Protein AF-A0A6J4J8Y8-F1 (afdb_monomer)

Solvent-accessible surface area (backbone atoms only — not comparable to full-atom values): 6123 Å² total; per-residue (Å²): 109,47,77,50,76,85,83,74,79,89,64,94,52,96,82,31,62,37,50,40,66,82,70,38,44,69,46,72,51,86,62,72,49,64,76,46,83,64,49,85,88,42,81,83,24,36,47,66,31,26,25,49,30,34,29,74,85,71,51,74,49,78,45,70,42,66,52,73,63,73,82,75,74,80,73,89,61,92,67,90,67,83,88,74,90,79,86,78,87,80,89,130

Organism: NCBI:txid1672391

pLDDT: mean 79.98, std 20.18, range [32.97, 98.38]

InterPro domains:
  IPR060136 SPM domain [PF26745] (2-68)

Nearest PDB structures (foldseek):
  3gyx-assembly6_L  TM=3.336E-01  e=4.373E+00  Megalodesulfovibrio gigas
  2baf-assembly1_A  TM=1.993E-01  e=9.244E+00  Bos taurus

Mean predicted aligned error: 11.39 Å

Structure (mmCIF, N/CA/C/O backbone):
data_AF-A0A6J4J8Y8-F1
#
_entry.id   AF-A0A6J4J8Y8-F1
#
loop_
_atom_site.group_PDB
_atom_site.id
_atom_site.type_symbol
_atom_site.label_atom_id
_atom_site.label_alt_id
_atom_site.label_comp_id
_atom_site.label_asym_id
_atom_site.label_entity_id
_atom_site.label_seq_id
_atom_site.pdbx_PDB_ins_code
_atom_site.Cartn_x
_atom_site.Cartn_y
_atom_site.Cartn_z
_atom_site.occupancy
_atom_site.B_iso_or_equiv
_atom_site.auth_seq_id
_atom_site.auth_comp_id
_atom_site.auth_asym_id
_atom_site.auth_atom_id
_atom_site.pdbx_PDB_model_num
ATOM 1 N N . MET A 1 1 ? -10.732 0.263 -4.360 1.00 93.00 1 MET A N 1
ATOM 2 C CA . MET A 1 1 ? -10.356 -1.161 -4.203 1.00 93.00 1 MET A CA 1
ATOM 3 C C . MET A 1 1 ? -8.862 -1.229 -3.942 1.00 93.00 1 MET A C 1
ATOM 5 O O . MET A 1 1 ? -8.205 -0.212 -4.117 1.00 93.00 1 MET A O 1
ATOM 9 N N . VAL A 1 2 ? -8.350 -2.380 -3.515 1.00 96.25 2 VAL A N 1
ATOM 10 C CA . VAL A 1 2 ? -6.913 -2.668 -3.439 1.00 96.25 2 VAL A CA 1
ATOM 11 C C . VAL A 1 2 ? -6.620 -3.906 -4.280 1.00 96.25 2 VAL A C 1
ATOM 13 O O . VAL A 1 2 ? -7.403 -4.860 -4.255 1.00 96.25 2 VAL A O 1
ATOM 16 N N . TRP A 1 3 ? -5.533 -3.861 -5.041 1.00 97.38 3 TRP A N 1
ATOM 17 C CA . TRP A 1 3 ? -5.036 -4.977 -5.837 1.00 97.38 3 TRP A CA 1
ATOM 18 C C . TRP A 1 3 ? -3.810 -5.568 -5.151 1.00 97.38 3 TRP A C 1
ATOM 20 O O . TRP A 1 3 ? -2.943 -4.828 -4.689 1.00 97.38 3 TRP A O 1
ATOM 30 N N . ASN A 1 4 ? -3.771 -6.891 -5.055 1.00 96.56 4 ASN A N 1
ATOM 31 C CA . ASN A 1 4 ? -2.578 -7.634 -4.690 1.00 96.56 4 ASN A CA 1
ATOM 32 C C . ASN A 1 4 ? -2.341 -8.690 -5.767 1.00 96.56 4 ASN A C 1
ATOM 34 O O . ASN A 1 4 ? -2.975 -9.745 -5.708 1.00 96.56 4 ASN A O 1
ATOM 38 N N . ASP A 1 5 ? -1.477 -8.359 -6.724 1.00 97.06 5 ASP A N 1
ATOM 39 C CA . ASP A 1 5 ? -0.961 -9.288 -7.726 1.00 97.06 5 ASP A CA 1
ATOM 40 C C . ASP A 1 5 ? -0.182 -10.400 -7.007 1.00 97.06 5 ASP A C 1
ATOM 42 O O . ASP A 1 5 ? 0.847 -10.155 -6.373 1.00 97.06 5 ASP A O 1
ATOM 46 N N . ARG A 1 6 ? -0.731 -11.617 -7.014 1.00 96.44 6 ARG A N 1
ATOM 47 C CA . ARG A 1 6 ? -0.184 -12.745 -6.247 1.00 96.44 6 ARG A CA 1
ATOM 48 C C . ARG A 1 6 ? 0.839 -13.547 -7.027 1.00 96.44 6 ARG A C 1
ATOM 50 O O . ARG A 1 6 ? 1.579 -14.316 -6.411 1.00 96.44 6 ARG A O 1
ATOM 57 N N . ASN A 1 7 ? 0.801 -13.459 -8.350 1.00 96.69 7 ASN A N 1
ATOM 58 C CA . ASN A 1 7 ? 1.652 -14.240 -9.238 1.00 96.69 7 ASN A CA 1
ATOM 59 C C . ASN A 1 7 ? 2.738 -13.373 -9.906 1.00 96.69 7 ASN A C 1
ATOM 61 O O . ASN A 1 7 ? 3.661 -13.937 -10.491 1.00 96.69 7 ASN A O 1
ATOM 65 N N . HIS A 1 8 ? 2.682 -12.051 -9.716 1.00 93.69 8 HIS A N 1
ATOM 66 C CA . HIS A 1 8 ? 3.619 -11.049 -10.214 1.00 93.69 8 HIS A CA 1
ATOM 67 C C . HIS A 1 8 ? 3.678 -10.973 -11.746 1.00 93.69 8 HIS A C 1
ATOM 69 O O . HIS A 1 8 ? 4.744 -10.707 -12.307 1.00 93.69 8 HIS A O 1
ATOM 75 N N . ASP A 1 9 ? 2.562 -11.229 -12.429 1.00 95.38 9 ASP A N 1
ATOM 76 C CA . ASP A 1 9 ? 2.488 -11.176 -13.892 1.00 95.38 9 ASP A CA 1
ATOM 77 C C . ASP A 1 9 ? 2.013 -9.817 -14.440 1.00 95.38 9 ASP A C 1
ATOM 79 O O . ASP A 1 9 ? 2.047 -9.588 -15.654 1.00 95.38 9 ASP A O 1
ATOM 83 N N . GLY A 1 10 ? 1.623 -8.890 -13.558 1.00 94.19 10 GLY A N 1
ATOM 84 C CA . GLY A 1 10 ? 1.154 -7.558 -13.922 1.00 94.19 10 GLY A CA 1
ATOM 85 C C . GLY A 1 10 ? -0.255 -7.530 -14.523 1.00 94.19 10 GLY A C 1
ATOM 86 O O . GLY A 1 10 ? -0.676 -6.484 -15.027 1.00 94.19 10 GLY A O 1
ATOM 87 N N . VAL A 1 11 ? -0.997 -8.637 -14.472 1.00 96.69 11 VAL A N 1
ATOM 88 C CA . VAL A 1 11 ? -2.378 -8.763 -14.940 1.00 96.69 11 VAL A CA 1
ATOM 89 C C . VAL A 1 11 ? -3.296 -8.945 -13.738 1.00 96.69 11 VAL A C 1
ATOM 91 O O . VAL A 1 11 ? -3.057 -9.750 -12.853 1.00 96.69 11 VAL A O 1
ATOM 94 N N . SER A 1 12 ? -4.390 -8.181 -13.688 1.00 96.94 12 SER A N 1
ATOM 95 C CA . SER A 1 12 ? -5.337 -8.326 -12.583 1.00 96.94 12 SER A CA 1
ATOM 96 C C . SER A 1 12 ? -6.228 -9.549 -12.778 1.00 96.94 12 SER A C 1
ATOM 98 O O . SER A 1 12 ? -7.095 -9.560 -13.658 1.00 96.94 12 SER A O 1
ATOM 100 N N . ASP A 1 13 ? -6.062 -10.534 -11.900 1.00 97.88 13 ASP A N 1
ATOM 101 C CA . ASP A 1 13 ? -6.816 -11.781 -11.928 1.00 97.88 13 ASP A CA 1
ATOM 102 C C . ASP A 1 13 ? -7.977 -11.836 -10.921 1.00 97.88 13 ASP A C 1
ATOM 104 O O . ASP A 1 13 ? -8.119 -11.061 -9.960 1.00 97.88 13 ASP A O 1
ATOM 108 N N . LYS A 1 14 ? -8.858 -12.823 -11.122 1.00 97.06 14 LYS A N 1
ATOM 109 C CA . LYS A 1 14 ? -9.974 -13.078 -10.206 1.00 97.06 14 LYS A CA 1
ATOM 110 C C . LYS A 1 14 ? -9.450 -13.432 -8.810 1.00 97.06 14 LYS A C 1
ATOM 112 O O . LYS A 1 14 ? -8.812 -14.457 -8.605 1.00 97.06 14 LYS A O 1
ATOM 117 N N . GLY A 1 15 ? -9.860 -12.643 -7.818 1.00 94.88 15 GLY A N 1
ATOM 118 C CA . GLY A 1 15 ? -9.512 -12.854 -6.407 1.00 94.88 15 GLY A CA 1
ATOM 119 C C . GLY A 1 15 ? -8.326 -12.019 -5.916 1.00 94.88 15 GLY A C 1
ATOM 120 O O . GLY A 1 15 ? -8.035 -12.033 -4.717 1.00 94.88 15 GLY A O 1
ATOM 121 N N . GLU A 1 16 ? -7.691 -11.257 -6.805 1.00 97.88 16 GLU A N 1
ATOM 122 C CA . GLU A 1 16 ? -6.608 -10.331 -6.465 1.00 97.88 16 GLU A CA 1
ATOM 123 C C . GLU A 1 16 ? -7.110 -8.942 -6.068 1.00 97.88 16 GLU A C 1
ATOM 125 O O . GLU A 1 16 ? -6.476 -8.242 -5.276 1.00 97.88 16 GLU A O 1
ATOM 130 N N . LEU A 1 17 ? -8.280 -8.555 -6.582 1.00 98.06 17 LEU A N 1
ATOM 131 C CA . LEU A 1 17 ? -8.970 -7.331 -6.197 1.00 98.06 17 LEU A CA 1
ATOM 132 C C . LEU A 1 17 ? -9.836 -7.546 -4.959 1.00 98.06 17 LEU A C 1
ATOM 134 O O . LEU A 1 17 ? -10.637 -8.481 -4.872 1.00 98.06 17 LEU A O 1
ATOM 138 N N . ARG A 1 18 ? -9.717 -6.618 -4.010 1.00 97.62 18 ARG A N 1
ATOM 139 C CA . ARG A 1 18 ? -10.564 -6.543 -2.816 1.00 97.62 18 ARG A CA 1
ATOM 140 C C . ARG A 1 18 ? -11.168 -5.151 -2.675 1.00 97.62 18 ARG A C 1
ATOM 142 O O . ARG A 1 18 ? -10.539 -4.140 -3.005 1.00 97.62 18 ARG A O 1
ATOM 149 N N . SER A 1 19 ? -12.390 -5.067 -2.145 1.00 97.81 19 SER A N 1
ATOM 150 C CA . SER A 1 19 ? -12.909 -3.777 -1.679 1.00 97.81 19 SER A CA 1
ATOM 151 C C . SER A 1 19 ? -12.043 -3.258 -0.525 1.00 97.81 19 SER A C 1
ATOM 153 O O . SER A 1 19 ? -11.384 -4.034 0.166 1.00 97.81 19 SER A O 1
ATOM 155 N N . LEU A 1 20 ? -12.047 -1.941 -0.300 1.00 97.56 20 LEU A N 1
ATOM 156 C CA . LEU A 1 20 ? -11.303 -1.351 0.819 1.00 97.56 20 LEU A CA 1
ATOM 157 C C . LEU A 1 20 ? -11.815 -1.888 2.162 1.00 97.56 20 LEU A C 1
ATOM 159 O O . LEU A 1 20 ? -11.019 -2.309 2.993 1.00 97.56 20 LEU A O 1
ATOM 163 N N . SER A 1 21 ? -13.138 -2.004 2.309 1.00 97.56 21 SER A N 1
ATOM 164 C CA . SER A 1 21 ? -13.771 -2.588 3.493 1.00 97.56 21 SER A CA 1
ATOM 165 C C . SER A 1 21 ? -13.380 -4.050 3.725 1.00 97.56 21 SER A C 1
ATOM 167 O O . SER A 1 21 ? -13.076 -4.422 4.852 1.00 97.56 21 SER A O 1
ATOM 169 N N . ALA A 1 22 ? -13.313 -4.878 2.675 1.00 97.44 22 ALA A N 1
ATOM 170 C CA . ALA A 1 22 ? -12.871 -6.271 2.791 1.00 97.44 22 ALA A CA 1
ATOM 171 C C . ALA A 1 22 ? -11.370 -6.395 3.109 1.00 97.44 22 ALA A C 1
ATOM 173 O O . ALA A 1 22 ? -10.935 -7.419 3.628 1.00 97.44 22 ALA A O 1
ATOM 174 N N . ALA A 1 23 ? -10.579 -5.363 2.805 1.00 96.62 23 ALA A N 1
ATOM 175 C CA . ALA A 1 23 ? -9.188 -5.239 3.233 1.00 96.62 23 ALA A CA 1
ATOM 176 C C . ALA A 1 23 ? -9.039 -4.595 4.628 1.00 96.62 23 ALA A C 1
ATOM 178 O O . ALA A 1 23 ? -7.916 -4.412 5.094 1.00 96.62 23 ALA A O 1
ATOM 179 N N . GLY A 1 24 ? -10.148 -4.242 5.289 1.00 98.00 24 GLY A N 1
ATOM 180 C CA . GLY A 1 24 ? -10.167 -3.570 6.588 1.00 98.00 24 GLY A CA 1
ATOM 181 C C . GLY A 1 24 ? -9.761 -2.096 6.542 1.00 98.00 24 GLY A C 1
ATOM 182 O O . GLY A 1 24 ? -9.548 -1.509 7.593 1.00 98.00 24 GLY A O 1
ATOM 183 N N . ILE A 1 25 ? -9.621 -1.490 5.360 1.00 98.25 25 ILE A N 1
ATOM 184 C CA . ILE A 1 25 ? -9.252 -0.078 5.210 1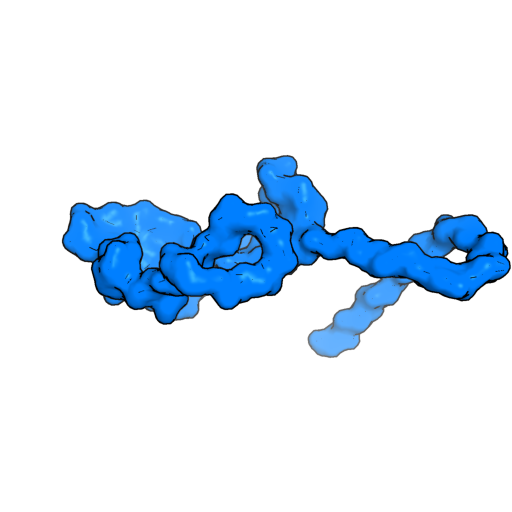.00 98.25 25 ILE A CA 1
ATOM 185 C C . ILE A 1 25 ? -10.490 0.788 5.442 1.00 98.25 25 ILE A C 1
ATOM 187 O O . ILE A 1 25 ? -11.498 0.636 4.748 1.00 98.25 25 ILE A O 1
ATOM 191 N N . GLU A 1 26 ? -10.389 1.721 6.385 1.00 98.25 26 GLU A N 1
ATOM 192 C CA . GLU A 1 26 ? -11.457 2.661 6.728 1.00 98.25 26 GLU A CA 1
ATOM 193 C C . GLU A 1 26 ? -11.192 4.054 6.145 1.00 98.25 26 GLU A C 1
ATOM 195 O O . GLU A 1 26 ? -12.096 4.666 5.577 1.00 98.25 26 GLU A O 1
ATOM 200 N N . LYS A 1 27 ? -9.954 4.559 6.256 1.00 97.94 27 LYS A N 1
ATOM 201 C CA . LYS A 1 27 ? -9.583 5.910 5.800 1.00 97.94 27 LYS A CA 1
ATOM 202 C C . LYS A 1 27 ? -8.235 5.907 5.095 1.00 97.94 27 LYS A C 1
ATOM 204 O O . LYS A 1 27 ? -7.321 5.188 5.488 1.00 97.94 27 LYS A O 1
ATOM 209 N N . ILE A 1 28 ? -8.110 6.766 4.091 1.00 96.56 28 ILE A N 1
ATOM 210 C CA . ILE A 1 28 ? -6.850 7.093 3.423 1.00 96.56 28 ILE A CA 1
ATOM 211 C C . ILE A 1 28 ? -6.709 8.608 3.509 1.00 96.56 28 ILE A C 1
ATOM 213 O O . ILE A 1 28 ? -7.619 9.333 3.106 1.00 96.56 28 ILE A O 1
ATOM 217 N N . SER A 1 29 ? -5.608 9.080 4.085 1.00 95.50 29 SER A N 1
ATOM 218 C CA . SER A 1 29 ? -5.334 10.509 4.186 1.00 95.50 29 SER A CA 1
ATOM 219 C C . SER A 1 29 ? -4.955 11.081 2.821 1.00 95.50 29 SER A C 1
ATOM 221 O O . SER A 1 29 ? -4.237 10.443 2.052 1.00 95.50 29 SER A O 1
ATOM 223 N N . LEU A 1 30 ? -5.418 12.300 2.545 1.00 94.38 30 LEU A N 1
ATOM 224 C CA . LEU A 1 30 ? -4.971 13.100 1.400 1.00 94.38 30 LEU A CA 1
ATOM 225 C C . LEU A 1 30 ? -3.783 14.002 1.759 1.00 94.38 30 LEU A C 1
ATOM 227 O O . LEU A 1 30 ? -3.212 14.650 0.885 1.00 94.38 30 LEU A O 1
ATOM 231 N N . GLU A 1 31 ? -3.413 14.052 3.039 1.00 91.88 31 GLU A N 1
ATOM 232 C CA . GLU A 1 31 ? -2.199 14.725 3.478 1.00 91.88 31 GLU A CA 1
ATOM 233 C C . GLU A 1 31 ? -0.992 13.868 3.097 1.00 91.88 31 GLU A C 1
ATOM 235 O O . GLU A 1 31 ? -0.851 12.726 3.546 1.00 91.88 31 GLU A O 1
ATOM 240 N N . VAL A 1 32 ? -0.133 14.439 2.256 1.00 82.69 32 VAL A N 1
ATOM 241 C CA . VAL A 1 32 ? 1.117 13.818 1.826 1.00 82.69 32 VAL A CA 1
ATOM 242 C C . VAL A 1 32 ? 2.251 14.336 2.699 1.00 82.69 32 VAL A C 1
ATOM 244 O O . VAL A 1 32 ? 2.422 15.545 2.858 1.00 82.69 32 VAL A O 1
ATOM 247 N N . PHE A 1 33 ? 3.053 13.425 3.235 1.00 81.12 33 PHE A N 1
ATOM 248 C CA . PHE A 1 33 ? 4.258 13.741 3.994 1.00 81.12 33 PHE A CA 1
ATOM 249 C C . PHE A 1 33 ? 5.443 12.925 3.471 1.00 81.12 33 PHE A C 1
ATOM 251 O O . PHE A 1 33 ? 5.263 11.873 2.870 1.00 81.12 33 PHE A O 1
ATOM 258 N N . GLY A 1 34 ? 6.663 13.426 3.684 1.00 67.81 34 GLY A N 1
ATOM 259 C CA . GLY A 1 34 ? 7.899 12.708 3.363 1.00 67.81 34 GLY A CA 1
ATOM 260 C C . GLY A 1 34 ? 8.110 12.447 1.867 1.00 67.81 34 GLY A C 1
ATOM 261 O O . GLY A 1 34 ? 7.704 11.419 1.337 1.00 67.81 34 GLY A O 1
ATOM 262 N N . ARG A 1 35 ? 8.843 13.337 1.190 1.00 61.12 35 ARG A N 1
ATOM 263 C CA . ARG A 1 35 ? 9.633 12.927 0.021 1.00 61.12 35 ARG A CA 1
ATOM 264 C C . ARG A 1 35 ? 10.876 12.260 0.585 1.00 61.12 35 ARG A C 1
ATOM 266 O O . ARG A 1 35 ? 11.646 12.928 1.269 1.00 61.12 35 ARG A O 1
ATOM 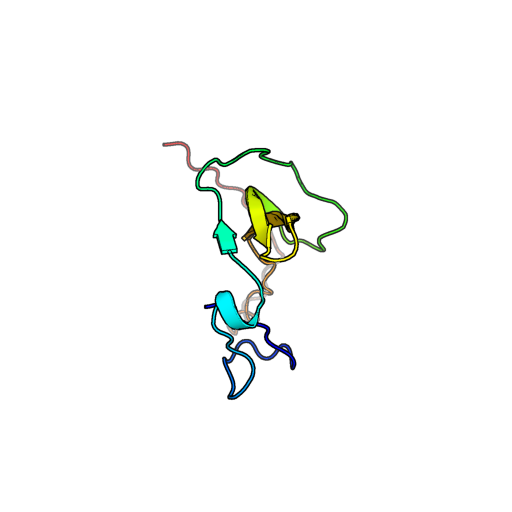273 N N . THR A 1 36 ? 11.005 10.950 0.433 1.00 56.81 36 THR A N 1
ATOM 274 C CA . THR A 1 36 ? 12.184 10.240 0.931 1.00 56.81 36 THR A CA 1
ATOM 275 C C . THR A 1 36 ? 13.045 9.884 -0.254 1.00 56.81 36 THR A C 1
ATOM 277 O O . THR A 1 36 ? 12.692 9.027 -1.059 1.00 56.81 36 THR A O 1
ATOM 280 N N . ASP A 1 37 ? 14.170 10.575 -0.337 1.00 55.50 37 ASP A N 1
ATOM 281 C CA . ASP A 1 37 ? 15.289 10.240 -1.195 1.00 55.50 37 ASP A CA 1
ATOM 282 C C . ASP A 1 37 ? 15.590 8.742 -1.014 1.00 55.50 37 ASP A C 1
ATOM 284 O O . ASP A 1 37 ? 15.845 8.296 0.102 1.00 55.50 37 ASP A O 1
ATOM 288 N N . LEU A 1 38 ? 15.446 7.975 -2.101 1.00 53.25 38 LEU A N 1
ATOM 289 C CA . LEU A 1 38 ? 15.854 6.576 -2.278 1.00 53.25 38 LEU A CA 1
ATOM 290 C C . LEU A 1 38 ? 15.810 5.726 -0.993 1.00 53.25 38 LEU A C 1
ATOM 292 O O . LEU A 1 38 ? 16.818 5.585 -0.304 1.00 53.25 38 LEU A O 1
ATOM 296 N N . ASN A 1 39 ? 14.670 5.100 -0.679 1.00 55.66 39 ASN A N 1
ATOM 297 C CA . ASN A 1 39 ? 14.664 4.043 0.335 1.00 55.66 39 ASN A CA 1
ATOM 298 C C . ASN A 1 39 ? 15.552 2.884 -0.169 1.00 55.66 39 ASN A C 1
ATOM 300 O O . ASN A 1 39 ? 15.148 2.206 -1.113 1.00 55.66 39 ASN A O 1
ATOM 304 N N . PRO A 1 40 ? 16.719 2.606 0.448 1.00 53.81 40 PRO A N 1
ATOM 305 C CA . PRO A 1 40 ? 17.666 1.602 -0.048 1.00 53.81 40 PRO A CA 1
ATOM 306 C C . PRO A 1 40 ? 17.120 0.165 0.024 1.00 53.81 40 PRO A C 1
ATOM 308 O O . PRO A 1 40 ? 17.736 -0.755 -0.503 1.00 53.81 40 PRO A O 1
ATOM 311 N N . SER A 1 41 ? 15.967 -0.034 0.673 1.00 59.34 41 SER A N 1
ATOM 312 C CA . SER A 1 41 ? 15.261 -1.319 0.755 1.00 59.34 41 SER A CA 1
ATOM 313 C C . SER A 1 41 ? 14.388 -1.604 -0.473 1.00 59.34 41 SER A C 1
ATOM 315 O O .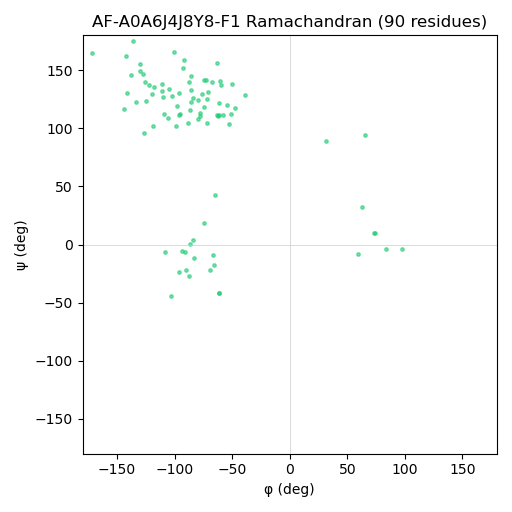 SER A 1 41 ? 13.892 -2.718 -0.620 1.00 59.34 41 SER A O 1
ATOM 317 N N . LEU A 1 42 ? 14.163 -0.606 -1.333 1.00 61.03 42 LEU A N 1
ATOM 318 C CA . LEU A 1 42 ? 13.449 -0.755 -2.593 1.00 61.03 42 LEU A CA 1
ATOM 319 C C . LEU A 1 42 ? 14.494 -0.871 -3.697 1.00 61.03 42 LEU A C 1
ATOM 321 O O . LEU A 1 42 ? 15.118 0.112 -4.084 1.00 61.03 42 LEU A O 1
ATOM 325 N N . SER A 1 43 ? 14.720 -2.095 -4.165 1.00 62.41 43 SER A N 1
ATOM 326 C CA . SER A 1 43 ? 15.563 -2.380 -5.325 1.00 62.41 43 SER A CA 1
ATOM 327 C C . SER A 1 43 ? 15.102 -1.529 -6.511 1.00 62.41 43 SER A C 1
ATOM 329 O O . SER A 1 43 ? 14.036 -1.782 -7.073 1.00 62.41 43 SER A O 1
ATOM 331 N N . GLU A 1 44 ? 15.860 -0.474 -6.814 1.00 78.12 44 GLU A N 1
ATOM 332 C CA . GLU A 1 44 ? 15.715 0.444 -7.960 1.00 78.12 44 GLU A CA 1
ATOM 333 C C . GLU A 1 44 ? 14.379 1.213 -8.078 1.00 78.12 44 GLU A C 1
ATOM 335 O O . GLU A 1 44 ? 14.273 2.158 -8.857 1.00 78.12 44 GLU A O 1
ATOM 340 N N . SER A 1 45 ? 13.380 0.891 -7.256 1.00 83.12 45 SER A N 1
ATOM 341 C CA . SER A 1 45 ? 12.099 1.597 -7.176 1.00 83.12 45 SER A CA 1
ATOM 342 C C . SER A 1 45 ? 12.194 2.788 -6.220 1.00 83.12 45 SER A C 1
ATOM 344 O O . SER A 1 45 ? 12.878 2.731 -5.199 1.00 83.12 45 SER A O 1
ATOM 346 N N . GLN A 1 46 ? 11.486 3.875 -6.521 1.00 82.56 46 GLN A N 1
ATOM 347 C CA . GLN A 1 46 ? 11.594 5.138 -5.783 1.00 82.56 46 GLN A CA 1
ATOM 348 C C . GLN A 1 46 ? 10.272 5.513 -5.117 1.00 82.56 46 GLN A C 1
ATOM 350 O O . GLN A 1 46 ? 9.222 5.453 -5.748 1.00 82.56 46 GLN A O 1
ATOM 355 N N . VAL A 1 47 ? 10.323 5.953 -3.856 1.00 85.00 47 VAL A N 1
ATOM 356 C CA . VAL A 1 47 ? 9.161 6.522 -3.154 1.00 85.00 47 VAL A CA 1
ATOM 357 C C . VAL A 1 47 ? 9.058 8.009 -3.476 1.00 85.00 47 VAL A C 1
ATOM 359 O O . VAL A 1 47 ? 9.976 8.772 -3.191 1.00 85.00 47 VAL A O 1
ATOM 362 N N . LEU A 1 48 ? 7.921 8.429 -4.021 1.00 84.69 48 LEU A N 1
ATOM 363 C CA . LEU A 1 48 ? 7.646 9.815 -4.408 1.00 84.69 48 LEU A CA 1
ATOM 364 C C . LEU A 1 48 ? 6.868 10.588 -3.334 1.00 84.69 48 LEU A C 1
ATOM 366 O O . LEU A 1 48 ? 6.957 11.815 -3.252 1.00 84.69 48 LEU A O 1
ATOM 370 N N . GLY A 1 49 ? 6.136 9.873 -2.480 1.00 86.56 49 GLY A N 1
ATOM 371 C CA . GLY A 1 49 ? 5.369 10.454 -1.388 1.00 86.56 49 GLY A CA 1
ATOM 372 C C . GLY A 1 49 ? 4.797 9.392 -0.463 1.00 86.56 49 GLY A C 1
ATOM 373 O O . GLY A 1 49 ? 4.752 8.210 -0.804 1.00 86.56 49 GLY A O 1
ATOM 374 N N . GLN A 1 50 ? 4.362 9.823 0.716 1.00 91.12 50 GLN A N 1
ATOM 375 C CA . GLN A 1 50 ? 3.743 8.957 1.709 1.00 91.12 50 GLN A CA 1
ATOM 376 C C . GLN A 1 50 ? 2.427 9.555 2.194 1.00 91.12 50 GLN A C 1
ATOM 378 O O . GLN A 1 50 ? 2.276 10.774 2.261 1.00 91.12 50 GLN A O 1
ATOM 383 N N . SER A 1 51 ? 1.483 8.699 2.566 1.00 93.88 51 SER A N 1
ATOM 384 C CA . SER A 1 51 ? 0.245 9.093 3.236 1.00 93.88 51 SER A CA 1
ATOM 385 C C . SER A 1 51 ? -0.141 8.071 4.300 1.00 93.88 51 SER A C 1
ATOM 387 O O . SER A 1 51 ? 0.345 6.940 4.316 1.00 93.88 51 SER A O 1
ATOM 389 N N . ALA A 1 52 ? -1.014 8.462 5.224 1.00 95.62 52 ALA A N 1
ATOM 390 C CA . ALA A 1 52 ? -1.508 7.559 6.256 1.00 95.62 52 ALA A CA 1
ATOM 391 C C . ALA A 1 52 ? -2.738 6.779 5.773 1.00 95.62 52 ALA A C 1
ATOM 393 O O .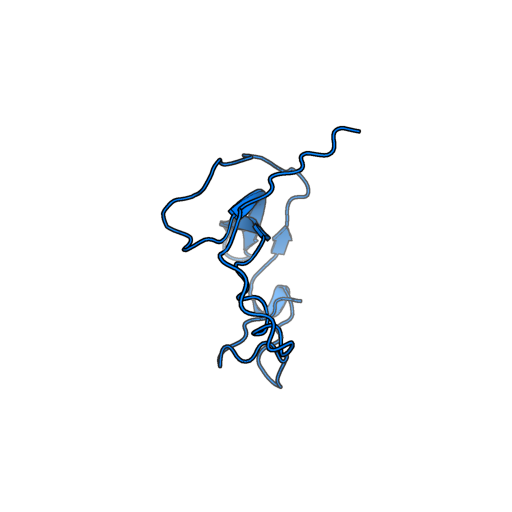 ALA A 1 52 ? -3.653 7.343 5.169 1.00 95.62 52 ALA A O 1
ATOM 394 N N . VAL A 1 53 ? -2.801 5.497 6.122 1.00 97.44 53 VAL A N 1
ATOM 395 C CA . VAL A 1 53 ? -3.982 4.643 5.964 1.00 97.44 53 VAL A CA 1
ATOM 396 C C . VAL A 1 53 ? -4.401 4.137 7.335 1.00 97.44 53 VAL A C 1
ATOM 398 O O . VAL A 1 53 ? -3.582 3.610 8.086 1.00 97.44 53 VAL A O 1
ATOM 401 N N . ILE A 1 54 ? -5.682 4.292 7.653 1.00 97.94 54 ILE A N 1
ATOM 402 C CA . ILE A 1 54 ? -6.277 3.867 8.920 1.00 97.94 54 ILE A CA 1
ATOM 403 C C . ILE A 1 54 ? -7.194 2.683 8.636 1.00 97.94 54 ILE A C 1
ATOM 405 O O . ILE A 1 54 ? -8.070 2.750 7.766 1.00 97.94 54 ILE A O 1
ATOM 409 N N . PHE A 1 55 ? -6.976 1.601 9.371 1.00 98.25 55 PHE A N 1
ATOM 410 C CA . PHE A 1 55 ? -7.789 0.397 9.320 1.00 98.25 55 PHE A CA 1
ATOM 411 C C . PHE A 1 55 ? -8.909 0.444 10.359 1.00 98.25 55 PHE A C 1
ATOM 413 O O . PHE A 1 55 ? -8.818 1.141 11.367 1.00 98.25 55 PHE A O 1
ATOM 420 N N . SER A 1 56 ? -9.947 -0.355 10.132 1.00 98.38 56 SER A N 1
ATOM 421 C CA . SER A 1 56 ? -11.118 -0.461 11.006 1.00 98.38 56 SER A CA 1
ATOM 422 C C . SER A 1 56 ? -10.811 -1.040 12.392 1.00 98.38 56 SER A C 1
ATOM 424 O O . SER A 1 56 ? -11.621 -0.914 13.303 1.00 98.38 56 SER A O 1
ATOM 426 N N . ASP A 1 57 ? -9.663 -1.704 12.558 1.00 97.62 57 ASP A N 1
ATOM 427 C CA . ASP A 1 57 ? -9.147 -2.171 13.854 1.00 97.62 57 ASP A CA 1
ATOM 428 C C . ASP A 1 57 ? -8.371 -1.073 14.615 1.00 97.62 57 ASP A C 1
ATOM 430 O O . ASP A 1 57 ? -7.816 -1.328 15.682 1.00 97.62 57 ASP A O 1
ATOM 434 N N . GLY A 1 58 ? -8.323 0.149 14.073 1.00 97.44 58 GLY A N 1
ATOM 435 C CA . GLY A 1 58 ? -7.596 1.290 14.625 1.00 97.44 58 GLY A CA 1
ATOM 436 C C . GLY A 1 58 ? -6.109 1.324 14.266 1.00 97.44 58 GLY A C 1
ATOM 437 O O . GLY A 1 58 ? -5.426 2.293 14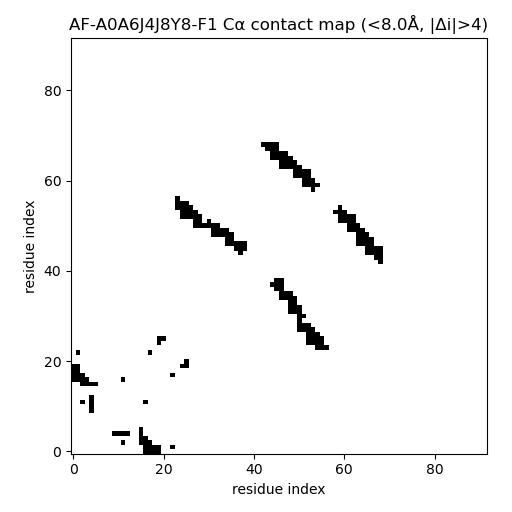.601 1.00 97.44 58 GLY A O 1
ATOM 438 N N . ARG A 1 59 ? -5.582 0.308 13.571 1.00 97.81 59 ARG A N 1
ATOM 439 C CA . ARG A 1 59 ? -4.184 0.290 13.132 1.00 97.81 59 ARG A CA 1
ATOM 440 C C . ARG A 1 59 ? -3.948 1.358 12.069 1.00 97.81 59 ARG A C 1
ATOM 442 O O . ARG A 1 59 ? -4.750 1.539 11.154 1.00 97.81 59 ARG A O 1
ATOM 449 N N . VAL A 1 60 ? -2.798 2.020 12.153 1.00 96.88 60 VAL A N 1
ATOM 450 C CA . VAL A 1 60 ? -2.338 2.993 11.156 1.00 96.88 60 VAL A CA 1
ATOM 451 C C . VAL A 1 60 ? -1.140 2.416 10.413 1.00 96.88 60 VAL A C 1
ATOM 453 O O .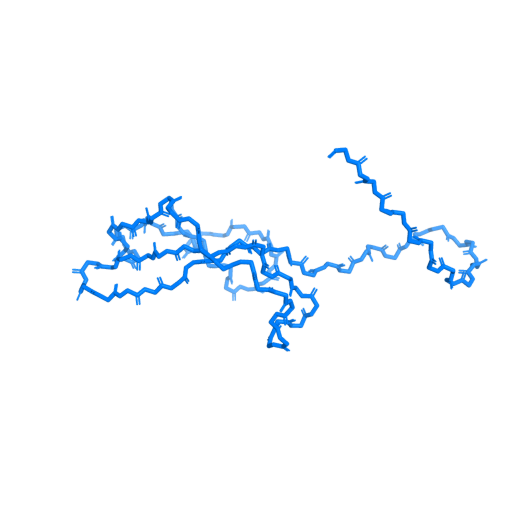 VAL A 1 60 ? -0.270 1.787 11.016 1.00 96.88 60 VAL A O 1
ATOM 456 N N . THR A 1 61 ? -1.097 2.603 9.099 1.00 94.44 61 THR A N 1
ATOM 457 C CA . THR A 1 61 ? 0.066 2.278 8.269 1.00 94.44 61 THR A CA 1
ATOM 458 C C . THR A 1 61 ? 0.346 3.391 7.268 1.00 94.44 61 THR A C 1
ATOM 460 O O . THR A 1 61 ? -0.424 4.346 7.155 1.00 94.44 61 THR A O 1
ATOM 463 N N . THR A 1 62 ? 1.440 3.242 6.533 1.00 93.00 62 THR A N 1
ATOM 464 C CA . THR A 1 62 ? 1.858 4.169 5.488 1.00 93.00 62 THR A CA 1
ATOM 465 C C . THR A 1 62 ? 1.517 3.594 4.117 1.00 93.00 62 THR A C 1
ATOM 467 O O . THR A 1 62 ? 1.876 2.458 3.812 1.00 93.00 62 THR A O 1
ATOM 470 N N . ALA A 1 63 ? 0.830 4.377 3.290 1.00 93.44 63 ALA A N 1
ATOM 471 C CA . ALA A 1 63 ? 0.772 4.171 1.850 1.00 93.44 63 ALA A CA 1
ATOM 472 C C . ALA A 1 63 ? 1.864 5.000 1.174 1.00 93.44 63 ALA A C 1
ATOM 474 O O . ALA A 1 63 ? 2.257 6.052 1.677 1.00 93.44 63 ALA A O 1
ATOM 475 N N . PHE A 1 64 ? 2.332 4.522 0.028 1.00 90.69 64 PHE A N 1
ATOM 476 C CA . PHE A 1 64 ? 3.418 5.133 -0.724 1.00 90.69 64 PHE A CA 1
ATOM 477 C C . PHE A 1 64 ? 2.964 5.392 -2.157 1.00 90.69 64 PHE A C 1
ATOM 479 O O . PHE A 1 64 ? 2.304 4.544 -2.758 1.00 90.69 64 PHE A O 1
ATOM 486 N N . ASP A 1 65 ? 3.348 6.541 -2.697 1.00 90.00 65 ASP A N 1
ATOM 487 C CA . ASP A 1 65 ? 3.452 6.734 -4.141 1.00 90.00 65 ASP A CA 1
ATOM 488 C C . ASP A 1 65 ? 4.825 6.215 -4.576 1.00 90.00 65 ASP A C 1
ATOM 490 O O . ASP A 1 65 ? 5.839 6.579 -3.971 1.00 90.00 65 ASP A O 1
ATOM 494 N N . VAL A 1 66 ? 4.859 5.315 -5.557 1.00 87.38 66 VAL A N 1
ATOM 495 C CA . VAL A 1 66 ? 6.061 4.559 -5.919 1.00 87.38 66 VAL A CA 1
ATOM 496 C C . VAL A 1 66 ? 6.248 4.560 -7.430 1.00 87.38 66 VAL A C 1
ATOM 498 O O . VAL A 1 66 ? 5.403 4.060 -8.171 1.00 87.38 66 VAL A O 1
ATOM 501 N N . ALA A 1 67 ? 7.405 5.043 -7.880 1.00 87.25 67 ALA A N 1
ATOM 502 C CA . ALA A 1 67 ? 7.917 4.743 -9.208 1.00 87.25 67 ALA A CA 1
ATOM 503 C C . ALA A 1 67 ? 8.557 3.350 -9.169 1.00 87.25 67 ALA A C 1
ATOM 505 O O . ALA A 1 67 ? 9.607 3.163 -8.550 1.00 87.25 67 ALA A O 1
ATOM 506 N N . LEU A 1 68 ? 7.901 2.366 -9.783 1.00 87.25 68 LEU A N 1
ATOM 507 C CA . LEU A 1 68 ? 8.418 1.003 -9.852 1.00 87.25 68 LEU A CA 1
ATOM 508 C C . LEU A 1 68 ? 9.559 0.908 -10.860 1.00 87.25 68 LEU A C 1
ATOM 510 O O . LEU A 1 68 ? 9.505 1.509 -11.935 1.00 87.25 68 LEU A O 1
ATOM 514 N N . HIS A 1 69 ? 10.567 0.114 -10.512 1.00 86.00 69 HIS A N 1
ATOM 515 C CA . HIS A 1 69 ? 11.591 -0.289 -11.462 1.00 86.00 69 HIS A CA 1
ATOM 516 C C . HIS A 1 69 ? 10.968 -1.071 -12.618 1.00 86.00 69 HIS A C 1
ATOM 518 O O . HIS A 1 69 ? 10.083 -1.906 -12.419 1.00 86.00 69 HIS A O 1
ATOM 524 N N . SER A 1 70 ? 11.460 -0.824 -13.825 1.00 84.75 70 SER A N 1
ATOM 525 C CA . SER A 1 70 ? 11.073 -1.575 -15.012 1.00 84.75 70 SER A CA 1
ATOM 526 C C . SER A 1 70 ? 12.293 -1.797 -15.883 1.00 84.75 70 SER A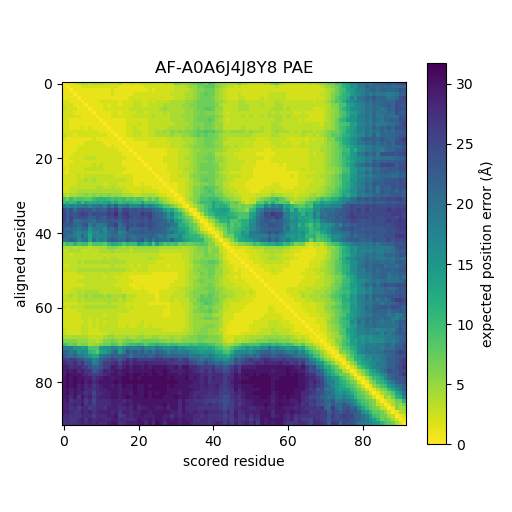 C 1
ATOM 528 O O . SER A 1 70 ? 12.979 -0.837 -16.239 1.00 84.75 70 SER A O 1
ATOM 530 N N . GLU A 1 71 ? 12.509 -3.039 -16.298 1.00 81.88 71 GLU A N 1
ATOM 531 C CA . GLU A 1 71 ? 13.478 -3.327 -17.345 1.00 81.88 71 GLU A CA 1
ATOM 532 C C . GLU A 1 71 ? 12.922 -2.837 -18.689 1.00 81.88 71 GLU A C 1
ATOM 534 O O . GLU A 1 71 ? 11.817 -3.237 -19.082 1.00 81.88 71 GLU A O 1
ATOM 539 N N . PRO A 1 72 ? 13.651 -1.982 -19.428 1.00 74.38 72 PRO A N 1
ATOM 540 C CA . PRO A 1 72 ? 13.280 -1.683 -20.797 1.00 74.38 72 PRO A CA 1
ATOM 541 C C . PRO A 1 72 ? 13.286 -2.991 -21.588 1.00 74.38 72 PRO A C 1
ATOM 543 O O . PRO A 1 72 ? 14.222 -3.785 -21.473 1.00 74.38 72 PRO A O 1
ATOM 546 N N . LEU A 1 73 ? 12.280 -3.203 -22.442 1.00 71.56 73 LEU A N 1
ATOM 547 C CA . LEU A 1 73 ? 12.346 -4.297 -23.409 1.00 71.56 73 LEU A CA 1
ATOM 548 C C . LEU A 1 73 ? 13.689 -4.212 -24.152 1.00 71.56 73 LEU A C 1
ATOM 550 O O . LEU A 1 73 ? 14.095 -3.100 -24.525 1.00 71.56 73 LEU A O 1
ATOM 554 N N . PRO A 1 74 ? 14.382 -5.341 -24.393 1.00 67.31 74 PRO A N 1
ATOM 555 C CA . PRO A 1 74 ? 15.588 -5.317 -25.199 1.00 67.31 74 PRO A CA 1
ATOM 556 C C . PRO A 1 74 ? 15.228 -4.661 -26.527 1.00 67.31 74 PRO A C 1
ATOM 558 O O . PRO A 1 74 ? 14.326 -5.116 -27.235 1.00 67.31 74 PRO A O 1
ATOM 561 N N . ARG A 1 75 ? 15.888 -3.542 -26.842 1.00 58.16 75 ARG A N 1
ATOM 562 C CA . ARG A 1 75 ? 15.676 -2.856 -28.116 1.00 58.16 75 ARG A CA 1
ATOM 563 C C . ARG A 1 75 ? 16.003 -3.868 -29.210 1.00 58.16 75 ARG A C 1
ATOM 565 O O . ARG A 1 75 ? 17.159 -4.233 -29.383 1.00 58.16 75 ARG A O 1
ATOM 572 N N . SER A 1 76 ? 14.999 -4.323 -29.954 1.00 64.12 76 SER A N 1
ATOM 573 C CA . SER A 1 76 ? 15.162 -5.305 -31.033 1.00 64.12 76 SER A CA 1
ATOM 574 C C . SER A 1 76 ? 15.796 -4.718 -32.300 1.00 64.12 76 SER A C 1
ATOM 576 O O . SER A 1 76 ? 15.730 -5.316 -33.370 1.00 64.12 76 SER A O 1
ATOM 578 N N . CYS A 1 77 ? 16.460 -3.568 -32.196 1.00 57.75 77 CYS A N 1
ATOM 579 C CA . CYS A 1 77 ? 17.302 -3.059 -33.262 1.00 57.75 77 CYS A CA 1
ATOM 580 C C . CYS A 1 77 ? 18.734 -3.500 -32.977 1.00 57.75 77 CYS A C 1
ATOM 582 O O . CYS A 1 77 ? 19.355 -3.023 -32.031 1.00 57.75 77 CYS A O 1
ATOM 584 N N . GLY A 1 78 ? 19.258 -4.393 -33.819 1.00 54.25 78 GLY A N 1
ATOM 585 C CA . GLY A 1 78 ? 20.648 -4.855 -33.828 1.00 54.25 78 GLY A CA 1
ATOM 586 C C . GLY A 1 78 ? 21.675 -3.771 -34.179 1.00 54.25 78 GLY A C 1
ATOM 587 O O . GLY A 1 78 ? 22.606 -4.029 -34.934 1.00 54.25 78 GLY A O 1
ATOM 588 N N . CYS A 1 79 ? 21.528 -2.561 -33.646 1.00 54.41 79 CYS A N 1
ATOM 589 C CA . CYS A 1 79 ? 22.605 -1.591 -33.600 1.00 54.41 79 CYS A CA 1
ATOM 590 C C . CYS A 1 79 ? 23.377 -1.825 -32.306 1.00 54.41 79 CYS A C 1
ATOM 592 O O . CYS A 1 79 ? 22.931 -1.466 -31.219 1.00 54.41 79 CYS A O 1
ATOM 594 N N . SER A 1 80 ? 24.550 -2.442 -32.437 1.00 61.34 80 SER A N 1
ATOM 595 C CA . SER A 1 80 ? 25.593 -2.328 -31.425 1.00 61.34 80 SER A CA 1
ATOM 596 C C . SER A 1 80 ? 25.813 -0.843 -31.139 1.00 61.34 80 SER A C 1
ATOM 598 O O . SER A 1 80 ? 26.288 -0.103 -31.998 1.00 61.34 80 SER A O 1
ATOM 600 N N . SER A 1 81 ? 25.454 -0.395 -29.944 1.00 48.69 81 SER A N 1
ATOM 601 C CA . SER A 1 81 ? 25.971 0.859 -29.422 1.00 48.69 81 SER A CA 1
ATOM 602 C C . SER A 1 81 ? 26.168 0.718 -27.925 1.00 48.69 81 SER A C 1
ATOM 604 O O . SER A 1 81 ? 25.215 0.494 -27.178 1.00 48.69 81 SER A O 1
ATOM 606 N N . SER A 1 82 ? 27.430 0.834 -27.517 1.00 47.94 82 SER A N 1
ATOM 607 C CA . SER A 1 82 ? 27.860 1.102 -26.149 1.00 47.94 82 SER A CA 1
ATOM 608 C C . SER A 1 82 ? 26.923 2.104 -25.478 1.00 47.94 82 SER A C 1
ATOM 610 O O . SER A 1 82 ? 26.665 3.171 -26.036 1.00 47.94 82 SER A O 1
ATOM 612 N N . ALA A 1 83 ? 26.426 1.770 -24.291 1.00 45.91 83 ALA A N 1
ATOM 613 C CA . ALA A 1 83 ? 25.599 2.670 -23.506 1.00 45.91 83 ALA A CA 1
ATOM 614 C C . ALA A 1 83 ? 26.387 3.945 -23.152 1.00 45.91 83 ALA A C 1
ATOM 616 O O . ALA A 1 83 ? 27.326 3.892 -22.361 1.00 45.91 83 ALA A O 1
ATOM 617 N N . SER A 1 84 ? 26.004 5.090 -23.723 1.00 40.75 84 SER A N 1
ATOM 618 C CA . SER A 1 84 ? 26.279 6.398 -23.126 1.00 40.75 84 SER A CA 1
ATOM 619 C C . SER A 1 84 ? 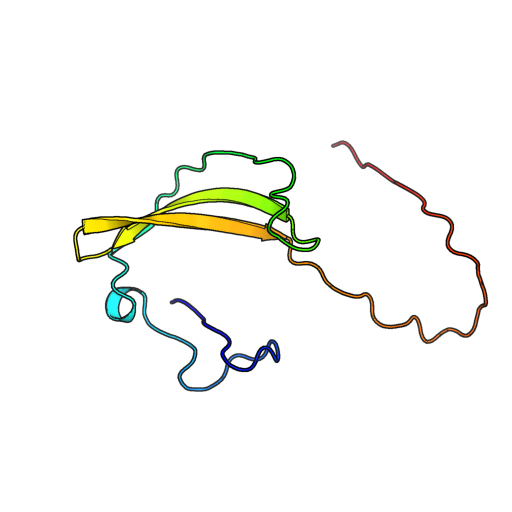25.026 6.837 -22.373 1.00 40.75 84 SER A C 1
ATOM 621 O O . SER A 1 84 ? 23.953 6.965 -22.963 1.00 40.75 84 SER A O 1
ATOM 623 N N . LEU A 1 85 ? 25.154 7.033 -21.063 1.00 39.50 85 LEU A N 1
ATOM 624 C CA . LEU A 1 85 ? 24.111 7.624 -20.231 1.00 39.50 85 LEU A CA 1
ATOM 625 C C . LEU A 1 85 ? 24.024 9.121 -20.565 1.00 39.50 85 LEU A C 1
ATOM 627 O O . LEU A 1 85 ? 24.889 9.888 -20.149 1.00 39.50 85 LEU A O 1
ATOM 631 N N . GLU A 1 86 ? 23.005 9.539 -21.315 1.00 37.28 86 GLU A N 1
ATOM 632 C CA . GLU A 1 86 ? 22.655 10.958 -21.435 1.00 37.28 86 GLU A CA 1
ATOM 633 C C . GLU A 1 86 ? 21.543 11.290 -20.438 1.00 37.28 86 GLU A C 1
ATOM 635 O O . GLU A 1 86 ? 20.413 10.810 -20.533 1.00 37.28 86 GLU A O 1
ATOM 640 N N . TYR A 1 87 ? 21.912 12.093 -19.443 1.00 43.09 87 TYR A N 1
ATOM 641 C CA . TYR A 1 87 ? 21.041 12.646 -18.415 1.00 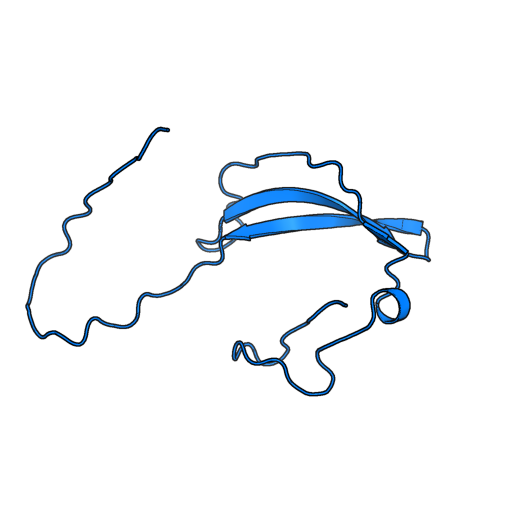43.09 87 TYR A CA 1
ATOM 642 C C . TYR A 1 87 ? 20.432 13.946 -18.959 1.00 43.09 87 TYR A C 1
ATOM 644 O O . TYR A 1 87 ? 21.162 14.910 -19.178 1.00 43.09 87 TYR A O 1
ATOM 652 N N . TRP A 1 88 ? 19.114 14.004 -19.152 1.00 47.75 88 TRP A N 1
ATOM 653 C CA . TRP A 1 88 ? 18.411 15.261 -19.433 1.00 47.75 88 TRP A CA 1
ATOM 654 C C . TRP A 1 88 ? 17.396 15.540 -18.321 1.00 47.75 88 TRP A C 1
ATOM 656 O O . TRP A 1 88 ? 16.323 14.944 -18.274 1.00 47.75 88 TRP A O 1
ATOM 666 N N . GLN A 1 89 ? 17.749 16.456 -17.411 1.00 42.16 89 GLN A N 1
ATOM 667 C CA . GLN A 1 89 ? 16.780 17.153 -16.560 1.00 42.16 89 GLN A CA 1
ATOM 668 C C . GLN A 1 89 ? 15.977 18.128 -17.428 1.00 42.16 89 GLN A C 1
ATOM 670 O O . GLN A 1 89 ? 16.573 18.934 -18.142 1.00 42.16 89 GLN A O 1
ATOM 675 N N . LEU A 1 90 ? 14.646 18.112 -17.316 1.00 38.19 90 LEU A N 1
ATOM 676 C CA . LEU A 1 90 ? 13.817 19.237 -17.744 1.00 38.19 90 LEU A CA 1
ATOM 677 C C . LEU A 1 90 ? 13.241 19.923 -16.503 1.00 38.19 90 LEU A C 1
ATOM 679 O O . LEU A 1 90 ? 12.434 19.347 -15.775 1.00 38.19 90 LEU A O 1
ATOM 683 N N . ILE A 1 91 ? 13.706 21.150 -16.275 1.00 32.97 91 ILE A N 1
ATOM 684 C CA . ILE A 1 91 ? 13.075 22.142 -15.407 1.00 32.97 91 ILE A CA 1
ATOM 685 C C . ILE A 1 91 ? 11.886 22.712 -16.180 1.00 32.97 91 ILE A C 1
ATOM 687 O O . ILE A 1 91 ? 12.060 23.163 -17.315 1.00 32.97 91 ILE A O 1
ATOM 691 N N . VAL A 1 92 ? 10.715 22.740 -15.548 1.00 50.22 92 VAL A N 1
ATOM 692 C CA . VAL A 1 92 ? 9.685 23.751 -15.816 1.00 50.22 92 VAL A CA 1
ATOM 693 C C . VAL A 1 92 ? 9.235 24.319 -14.482 1.00 50.22 92 VAL A C 1
ATOM 695 O O . VAL A 1 92 ? 9.029 23.504 -13.554 1.00 50.22 92 VAL A O 1
#

Radius of gyration: 18.5 Å; Cα contacts (8 Å, |Δi|>4): 113; chains: 1; bounding box: 42×38×48 Å

Secondary structure (DSSP, 8-state):
-EE--SS-SSS--TTTEE-TGGGTEEEE----B---S--TTSSS-EEEEEEEEEETTS-EEEEEEEE---PPPP--S---------------

Foldseek 3Di:
DDFDDPPPPPDGDPPRDDDCVRVQWDDKDPDWDDLDDDPVVQDVKHFRTWTWIAGNVRDIDIDTDIRHDDDDDPPPPPDDDDDDDDDDDDDD

Sequence (92 aa):
MVWNDRNHDGVSDKGELRSLSAAGIEKISLEVFGRTDLNPSLSESQVLGQSAVIFSDGRVTTAFDVALHSEPLPRSCGCSSSASLEYWQLIV